Protein AF-A0AAP0JGL0-F1 (afdb_monomer)

Nearest PDB structures (foldseek):
  1j3d-assembly1_A  TM=7.577E-01  e=6.527E-04  Sus scrofa
  2eqz-assembly1_A  TM=7.172E-01  e=3.893E-04  Homo sapiens
  3tq6-assembly1_A  TM=5.200E-01  e=8.289E-02  Homo sapiens

Radius of gyration: 28.23 Å; Cα contacts (8 Å, |Δi|>4): 37; chains: 1; bounding box: 55×56×77 Å

pLDDT: mean 72.33, std 16.09, range [38.88, 90.25]

Foldseek 3Di:
DDDDDPDPPPPPVVVPDPDPPPPPDDPDPPPPPPDPLADDQQDALLVVQLVVLVVVVCVVCVPPPDPVVSVVVSVVVVVVDDVVVSVVSRVVSVVRNVVNVVSNVVVVVVVVVVVVVVVVVVVVVVVVVVVVVVVVVPVPD

Structure (mmCIF, N/CA/C/O backbone):
data_AF-A0AAP0JGL0-F1
#
_entry.id   AF-A0A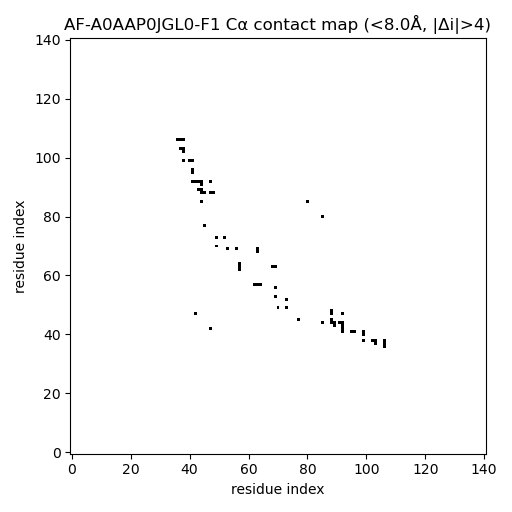AP0JGL0-F1
#
loop_
_atom_site.group_PDB
_atom_site.id
_atom_site.type_symbol
_atom_site.label_atom_id
_atom_site.label_alt_id
_atom_site.label_comp_id
_atom_site.label_asym_id
_atom_site.label_entity_id
_atom_site.label_seq_id
_atom_site.pdbx_PDB_ins_code
_atom_site.Cartn_x
_atom_site.Cartn_y
_atom_site.Cartn_z
_atom_site.occupancy
_atom_site.B_iso_or_equiv
_atom_site.auth_seq_id
_atom_site.auth_comp_id
_atom_site.auth_asym_id
_atom_site.auth_atom_id
_atom_site.pdbx_PDB_model_num
ATOM 1 N N . MET A 1 1 ? -17.503 -24.187 25.415 1.00 42.25 1 MET A N 1
ATOM 2 C CA . MET A 1 1 ? -17.823 -25.262 24.442 1.00 42.25 1 MET A CA 1
ATOM 3 C C . MET A 1 1 ? -17.355 -24.839 23.049 1.00 42.25 1 MET A C 1
ATOM 5 O O . MET A 1 1 ? -17.450 -23.666 22.714 1.00 42.25 1 MET A O 1
ATOM 9 N N . LYS A 1 2 ? -16.728 -25.758 22.304 1.00 42.34 2 LYS A N 1
ATOM 10 C CA . LYS A 1 2 ? -15.834 -25.508 21.155 1.00 42.34 2 LYS A CA 1
ATOM 11 C C . LYS A 1 2 ? -16.604 -25.078 19.894 1.00 42.34 2 LYS A C 1
ATOM 13 O O . LYS A 1 2 ? -17.515 -25.782 19.473 1.00 42.34 2 LYS A O 1
ATOM 18 N N . ARG A 1 3 ? -16.213 -23.969 19.247 1.00 38.88 3 ARG A N 1
ATOM 19 C CA . ARG A 1 3 ? -16.692 -23.629 17.892 1.00 38.88 3 ARG A CA 1
ATOM 20 C C . ARG A 1 3 ? -16.141 -24.656 16.900 1.00 38.88 3 ARG A C 1
ATOM 22 O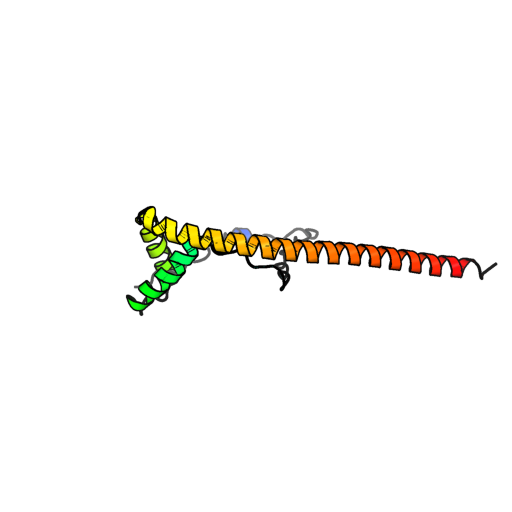 O . ARG A 1 3 ? -14.932 -24.849 16.804 1.00 38.88 3 ARG A O 1
ATOM 29 N N . ALA A 1 4 ? -17.059 -25.336 16.221 1.00 47.28 4 ALA A N 1
ATOM 30 C CA . ALA A 1 4 ? -16.803 -26.460 15.339 1.00 47.28 4 ALA A CA 1
ATOM 31 C C . ALA A 1 4 ? -15.804 -26.129 14.217 1.00 47.28 4 ALA A C 1
ATOM 33 O O . ALA A 1 4 ? -15.876 -25.087 13.562 1.00 47.28 4 ALA A O 1
ATOM 34 N N . SER A 1 5 ? -14.887 -27.073 14.002 1.00 49.47 5 SER A N 1
ATOM 35 C CA . SER A 1 5 ? -13.994 -27.169 12.852 1.00 49.47 5 SER A CA 1
ATOM 36 C C . SER A 1 5 ? -14.774 -26.956 11.553 1.00 49.47 5 SER A C 1
ATOM 38 O O . SER A 1 5 ? -15.806 -27.596 11.334 1.00 49.47 5 SER A O 1
ATOM 40 N N . LYS A 1 6 ? -14.287 -26.071 10.674 1.00 46.50 6 LYS A N 1
ATOM 41 C CA . LYS A 1 6 ? -14.780 -25.979 9.296 1.00 46.50 6 LYS A CA 1
ATOM 42 C C . LYS A 1 6 ? -14.414 -27.278 8.582 1.00 46.50 6 LYS A C 1
ATOM 44 O O . LYS A 1 6 ? -13.372 -27.367 7.939 1.00 46.50 6 LYS A O 1
ATOM 49 N N . LYS A 1 7 ? -15.274 -28.289 8.707 1.00 40.88 7 LYS A N 1
ATOM 50 C CA . LYS A 1 7 ? -15.264 -29.475 7.858 1.00 40.88 7 LYS A CA 1
ATOM 51 C C . LYS A 1 7 ? -15.410 -28.969 6.429 1.00 40.88 7 LYS A C 1
ATOM 53 O O . LYS A 1 7 ? -16.442 -28.409 6.064 1.00 40.88 7 LYS A O 1
ATOM 58 N N . SER A 1 8 ? -14.344 -29.097 5.650 1.00 43.75 8 SER A N 1
ATOM 59 C CA . SER A 1 8 ? -14.401 -28.963 4.205 1.00 43.75 8 SER A CA 1
ATOM 60 C C . SER A 1 8 ? -15.544 -29.849 3.716 1.00 43.75 8 SER A C 1
ATOM 62 O O . SER A 1 8 ? -15.520 -31.070 3.875 1.00 43.75 8 SER A O 1
ATOM 64 N N . ARG A 1 9 ? -16.595 -29.243 3.159 1.00 43.41 9 ARG A N 1
ATOM 65 C CA . ARG A 1 9 ? -17.613 -29.992 2.425 1.00 43.41 9 ARG A CA 1
ATOM 66 C C . ARG A 1 9 ? -16.997 -30.353 1.077 1.00 43.41 9 ARG A C 1
ATOM 68 O O . ARG A 1 9 ? -17.275 -29.715 0.072 1.00 43.41 9 ARG A O 1
ATOM 75 N N . VAL A 1 10 ? -16.083 -31.322 1.088 1.00 42.19 10 VAL A N 1
ATOM 76 C CA . VAL A 1 10 ? -15.693 -32.044 -0.124 1.00 42.19 10 VAL A CA 1
ATOM 77 C C . VAL A 1 10 ? -16.964 -32.740 -0.595 1.00 42.19 10 VAL A C 1
ATOM 79 O O . VAL A 1 10 ? -17.512 -33.577 0.124 1.00 42.19 10 VAL A O 1
ATOM 82 N N . ASN A 1 11 ? -17.489 -32.319 -1.745 1.00 43.38 11 ASN A N 1
ATOM 83 C CA . ASN A 1 11 ? -18.623 -32.983 -2.367 1.00 43.38 11 ASN A CA 1
ATOM 84 C C . ASN A 1 11 ? -18.189 -34.412 -2.702 1.00 43.38 11 ASN A C 1
ATOM 86 O O . ASN A 1 11 ? -17.174 -34.633 -3.353 1.00 43.38 11 ASN A O 1
ATOM 90 N N . GLN A 1 12 ? -18.962 -35.393 -2.246 1.00 48.88 12 GLN A N 1
ATOM 91 C CA . GLN A 1 12 ? -18.653 -36.817 -2.397 1.00 48.88 12 GLN A CA 1
ATOM 92 C C . GLN A 1 12 ? -18.501 -37.246 -3.873 1.00 48.88 12 GLN A C 1
ATOM 94 O O . GLN A 1 12 ? -17.833 -38.235 -4.144 1.00 48.88 12 GLN A O 1
ATOM 99 N N . LYS A 1 13 ? -19.022 -36.443 -4.816 1.00 41.81 13 LYS A N 1
ATOM 100 C CA . LYS A 1 13 ? -18.900 -36.626 -6.273 1.00 41.81 13 LYS A CA 1
ATOM 101 C C . LYS A 1 13 ? -17.473 -36.486 -6.826 1.00 41.81 13 LYS A C 1
ATOM 103 O O . LYS A 1 13 ? -17.226 -36.955 -7.929 1.00 41.81 13 LYS A O 1
ATOM 108 N N . ASP A 1 14 ? -16.540 -35.895 -6.078 1.00 52.22 14 ASP A N 1
ATOM 109 C CA . ASP A 1 14 ? -15.152 -35.713 -6.536 1.00 52.22 14 ASP A CA 1
ATOM 110 C C . ASP A 1 14 ? -14.267 -36.953 -6.294 1.00 52.22 14 ASP A C 1
ATOM 112 O O . ASP A 1 14 ? -13.119 -36.982 -6.737 1.00 52.22 14 ASP A O 1
ATOM 116 N N . LYS A 1 15 ? -14.765 -37.977 -5.580 1.00 49.88 15 LYS A N 1
ATOM 117 C CA . LYS A 1 15 ? -14.002 -39.207 -5.289 1.00 49.88 15 LYS A CA 1
ATOM 118 C C . LYS A 1 15 ? -14.064 -40.254 -6.403 1.00 49.88 15 LYS A C 1
ATOM 120 O O . LYS A 1 15 ? -13.118 -41.022 -6.535 1.00 49.88 15 LYS A O 1
ATOM 125 N N . ASP A 1 16 ? -15.117 -40.231 -7.218 1.00 47.72 16 ASP A N 1
ATOM 126 C CA . ASP A 1 16 ? -15.366 -41.243 -8.256 1.00 47.72 16 ASP A CA 1
ATOM 127 C C . ASP A 1 16 ? -14.987 -40.758 -9.666 1.00 47.72 16 ASP A C 1
ATOM 129 O O . ASP A 1 16 ? -15.212 -41.448 -10.661 1.00 47.72 16 ASP A O 1
ATOM 133 N N . TYR A 1 17 ? -14.387 -39.567 -9.782 1.00 50.22 17 TYR A N 1
ATOM 134 C CA . TYR A 1 17 ? -13.896 -39.069 -11.062 1.00 50.22 17 TYR A CA 1
ATOM 135 C C . TYR A 1 17 ? -12.582 -39.765 -11.429 1.00 50.22 17 TYR A C 1
ATOM 137 O O . TYR A 1 17 ? -11.497 -39.351 -11.021 1.00 50.22 17 TYR A O 1
ATOM 145 N N . ILE A 1 18 ? -12.689 -40.823 -12.231 1.00 55.34 18 ILE A N 1
ATOM 146 C CA . ILE A 1 18 ? -11.567 -41.401 -12.969 1.00 55.34 18 ILE A CA 1
ATOM 147 C C . ILE A 1 18 ? -11.386 -40.538 -14.228 1.00 55.34 18 ILE A C 1
ATOM 149 O O . ILE A 1 18 ? -12.200 -40.640 -15.148 1.00 55.34 18 ILE A O 1
ATOM 153 N N . PRO A 1 19 ? -10.369 -39.656 -14.302 1.00 59.56 19 PRO A N 1
ATOM 154 C CA . PRO A 1 19 ? -10.133 -38.873 -15.507 1.00 59.56 19 PRO A CA 1
ATOM 155 C C . PRO A 1 19 ? -9.856 -39.813 -16.692 1.00 59.56 19 PRO A C 1
ATOM 157 O O . PRO A 1 19 ? -9.065 -40.752 -16.548 1.00 59.56 19 PRO A O 1
ATOM 160 N N . PRO A 1 20 ? -10.456 -39.575 -17.873 1.00 61.41 20 PRO A N 1
ATOM 161 C CA . PRO A 1 20 ? -10.188 -40.381 -19.056 1.00 61.41 20 PRO A CA 1
ATOM 162 C C . PRO A 1 20 ? -8.692 -40.322 -19.394 1.00 61.41 20 PRO A C 1
ATOM 164 O O . PRO A 1 20 ? -8.085 -39.244 -19.414 1.00 61.41 20 PRO A O 1
ATOM 167 N N . LYS A 1 21 ? -8.085 -41.495 -19.627 1.00 47.44 21 LYS A N 1
ATOM 168 C CA . LYS A 1 21 ? -6.668 -41.646 -19.996 1.00 47.44 21 LYS A CA 1
ATOM 169 C C . LYS A 1 21 ? -6.393 -40.815 -21.256 1.00 47.44 21 LYS A C 1
ATOM 171 O O . LYS A 1 21 ? -6.788 -41.200 -22.348 1.00 47.44 21 LYS A O 1
ATOM 176 N N . GLY A 1 22 ? -5.759 -39.654 -21.078 1.00 51.34 22 GLY A N 1
ATOM 177 C CA . GLY A 1 22 ? -5.506 -38.670 -22.140 1.00 51.34 22 GLY A CA 1
ATOM 178 C C . GLY A 1 22 ? -5.748 -37.213 -21.728 1.00 51.34 22 GLY A C 1
ATOM 179 O O . GLY A 1 22 ? -5.285 -36.303 -22.411 1.00 51.34 22 GLY A O 1
ATOM 180 N N . ALA A 1 23 ? -6.410 -36.960 -20.592 1.00 46.94 23 ALA A N 1
ATOM 181 C CA . ALA A 1 23 ? -6.561 -35.607 -20.064 1.00 46.94 23 ALA A CA 1
ATOM 182 C C . ALA A 1 23 ? -5.221 -35.086 -19.510 1.00 46.94 23 ALA A C 1
ATOM 184 O O . ALA A 1 23 ? -4.816 -35.408 -18.392 1.00 46.94 23 ALA A O 1
ATOM 185 N N . ILE A 1 24 ? -4.528 -34.264 -20.302 1.00 54.53 24 ILE A N 1
ATOM 186 C CA . ILE A 1 24 ? -3.358 -33.493 -19.875 1.00 54.53 24 ILE A CA 1
ATOM 187 C C . ILE A 1 24 ? -3.809 -32.581 -18.729 1.00 54.53 24 ILE A C 1
ATOM 189 O O . ILE A 1 24 ? -4.436 -31.541 -18.945 1.00 54.53 24 ILE A O 1
ATOM 193 N N . ALA A 1 25 ? -3.519 -32.987 -17.492 1.00 54.03 25 ALA A N 1
ATOM 194 C CA . ALA A 1 25 ? -3.707 -32.149 -16.321 1.00 54.03 25 ALA A CA 1
ATOM 195 C C . ALA A 1 25 ? -2.961 -30.832 -16.562 1.00 54.03 25 ALA A C 1
ATOM 197 O O . ALA A 1 25 ? -1.736 -30.826 -16.707 1.00 54.03 25 ALA A O 1
ATOM 198 N N . LYS A 1 26 ? -3.691 -29.710 -16.637 1.00 54.91 26 LYS A N 1
ATOM 199 C CA . LYS A 1 26 ? -3.054 -28.395 -16.743 1.00 54.91 26 LYS A CA 1
ATOM 200 C C . LYS A 1 26 ? -2.087 -28.262 -15.562 1.00 54.91 26 LYS A C 1
ATOM 202 O O . LYS A 1 26 ? -2.528 -28.419 -14.419 1.00 54.91 26 LYS A O 1
ATOM 207 N N . PRO A 1 27 ? -0.788 -28.003 -15.790 1.00 45.62 27 PRO A N 1
ATOM 208 C CA . PRO A 1 27 ? 0.158 -27.898 -14.696 1.00 45.62 27 PRO A CA 1
ATOM 209 C C . PRO A 1 27 ? -0.306 -26.778 -13.768 1.00 45.62 27 PRO A C 1
ATOM 211 O O . PRO A 1 27 ? -0.490 -25.639 -14.205 1.00 45.62 27 PRO A O 1
ATOM 214 N N . LYS A 1 28 ? -0.512 -27.119 -12.486 1.00 49.56 28 LYS A N 1
ATOM 215 C CA . LYS A 1 28 ? -0.669 -26.148 -11.398 1.00 49.56 28 LYS A CA 1
ATOM 216 C C . LYS A 1 28 ? 0.407 -25.093 -11.607 1.00 49.56 28 LYS A C 1
ATOM 218 O O . LYS A 1 28 ? 1.591 -25.435 -11.610 1.00 49.56 28 LYS A O 1
ATOM 223 N N . GLN A 1 29 ? -0.008 -23.851 -11.856 1.00 45.69 29 GLN A N 1
ATOM 224 C CA . GLN A 1 29 ? 0.902 -22.729 -12.024 1.00 45.69 29 GLN A CA 1
ATOM 225 C C . GLN A 1 29 ? 1.785 -22.676 -10.779 1.00 45.69 29 GLN A C 1
ATOM 227 O O . GLN A 1 29 ? 1.357 -22.235 -9.716 1.00 45.69 29 GLN A O 1
ATOM 232 N N . LYS A 1 30 ? 3.014 -23.187 -10.906 1.00 46.88 30 LYS A N 1
ATOM 233 C CA . LYS A 1 30 ? 4.080 -22.929 -9.948 1.00 46.88 30 LYS A CA 1
ATOM 234 C C . LYS A 1 30 ? 4.145 -21.415 -9.872 1.00 46.88 30 LYS A C 1
ATOM 236 O O . LYS A 1 30 ? 4.314 -20.773 -10.913 1.00 46.88 30 LYS A O 1
ATOM 241 N N . THR A 1 31 ? 3.911 -20.864 -8.686 1.00 50.94 31 THR A N 1
ATOM 242 C CA . THR A 1 31 ? 4.105 -19.445 -8.408 1.00 50.94 31 THR A CA 1
ATOM 243 C C . THR A 1 31 ? 5.427 -19.061 -9.053 1.00 50.94 31 THR A C 1
ATOM 245 O O . THR A 1 31 ? 6.476 -19.621 -8.725 1.00 50.94 31 THR A O 1
ATOM 248 N N . LYS A 1 32 ? 5.366 -18.226 -10.102 1.00 54.56 32 LYS A N 1
ATOM 249 C CA . LYS A 1 32 ? 6.579 -17.716 -10.738 1.00 54.56 32 LYS A CA 1
ATOM 250 C C . LYS A 1 32 ? 7.385 -17.129 -9.592 1.00 54.56 32 LYS A C 1
ATOM 252 O O . LYS A 1 32 ? 6.854 -16.271 -8.893 1.00 54.56 32 LYS A O 1
ATOM 257 N N . LYS A 1 33 ? 8.593 -17.654 -9.367 1.00 54.31 33 LYS A N 1
ATOM 258 C CA . LYS A 1 33 ? 9.568 -17.060 -8.452 1.00 54.31 33 LYS A CA 1
ATOM 259 C C . LYS A 1 33 ? 9.612 -15.591 -8.844 1.00 54.31 33 LYS A C 1
ATOM 261 O O . LYS A 1 33 ? 10.024 -15.292 -9.965 1.00 54.31 33 LYS A O 1
ATOM 266 N N . GLU A 1 34 ? 9.010 -14.728 -8.032 1.00 57.97 34 GLU A N 1
ATOM 267 C CA . GLU A 1 34 ? 8.999 -13.310 -8.350 1.00 57.97 34 GLU A CA 1
ATOM 268 C C . GLU A 1 34 ? 10.463 -12.890 -8.435 1.00 57.97 34 GLU A C 1
ATOM 270 O O . GLU A 1 34 ? 11.270 -13.299 -7.598 1.00 57.97 34 GLU A O 1
ATOM 275 N N . ASP A 1 35 ? 10.821 -12.191 -9.516 1.00 59.12 35 ASP A N 1
ATOM 276 C CA . ASP A 1 35 ? 12.186 -11.724 -9.728 1.00 59.12 35 ASP A CA 1
ATOM 277 C C . ASP A 1 35 ? 12.637 -11.001 -8.440 1.00 59.12 35 ASP A C 1
ATOM 279 O O . ASP A 1 35 ? 11.963 -10.044 -8.053 1.00 59.12 35 ASP A O 1
ATOM 283 N N . PRO A 1 36 ? 13.739 -11.407 -7.774 1.00 66.56 36 PRO A N 1
ATOM 284 C CA . PRO A 1 36 ? 14.162 -10.820 -6.495 1.00 66.56 36 PRO A CA 1
ATOM 285 C C . PRO A 1 36 ? 14.382 -9.303 -6.552 1.00 66.56 36 PRO A C 1
ATOM 287 O O . PRO A 1 36 ? 14.314 -8.624 -5.538 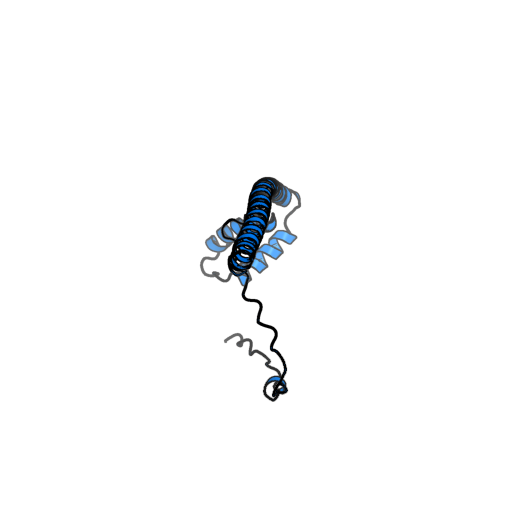1.00 66.56 36 PRO A O 1
ATOM 290 N N . ASN A 1 37 ? 14.625 -8.778 -7.756 1.00 64.19 37 ASN A N 1
ATOM 291 C CA . ASN A 1 37 ? 14.853 -7.362 -8.024 1.00 64.19 37 ASN A CA 1
ATOM 292 C C . ASN A 1 37 ? 13.582 -6.575 -8.363 1.00 64.19 37 ASN A C 1
ATOM 294 O O . ASN A 1 37 ? 13.677 -5.385 -8.650 1.00 64.19 37 ASN A O 1
ATOM 298 N N . LYS A 1 38 ? 12.405 -7.210 -8.413 1.00 71.06 38 LYS A N 1
ATOM 299 C CA . LYS A 1 38 ? 11.164 -6.491 -8.696 1.00 71.06 38 LYS A CA 1
ATOM 300 C C . LYS A 1 38 ? 10.787 -5.672 -7.457 1.00 71.06 38 LYS A C 1
ATOM 302 O O . LYS A 1 38 ? 10.564 -6.275 -6.405 1.00 71.06 38 LYS A O 1
ATOM 307 N N . PRO A 1 39 ? 10.653 -4.339 -7.567 1.00 74.50 39 PRO A N 1
ATOM 308 C CA . PRO A 1 39 ? 10.194 -3.551 -6.438 1.00 74.50 39 PRO A CA 1
ATOM 309 C C . PRO A 1 39 ? 8.803 -4.044 -6.010 1.00 74.50 39 PRO A C 1
ATOM 311 O O . PRO A 1 39 ? 7.936 -4.346 -6.845 1.00 74.50 39 PRO A O 1
ATOM 314 N N . LYS A 1 40 ? 8.605 -4.197 -4.697 1.00 74.75 40 LYS A N 1
ATOM 315 C CA . LYS A 1 40 ? 7.346 -4.670 -4.109 1.00 74.75 40 LYS A CA 1
ATOM 316 C C . LYS A 1 40 ? 6.328 -3.537 -4.134 1.00 74.75 40 LYS A C 1
ATOM 318 O O . LYS A 1 40 ? 6.676 -2.404 -3.830 1.00 74.75 40 LYS A O 1
ATOM 323 N N . LYS A 1 41 ? 5.081 -3.851 -4.501 1.00 76.69 41 LYS A N 1
ATOM 324 C CA . LYS A 1 41 ? 4.001 -2.856 -4.580 1.00 76.69 41 LYS A CA 1
ATOM 325 C C . LYS A 1 41 ? 3.889 -2.085 -3.255 1.00 76.69 41 LYS A C 1
ATOM 327 O O . LYS A 1 41 ? 3.924 -2.741 -2.207 1.00 76.69 41 LYS A O 1
ATOM 332 N N . PRO A 1 42 ? 3.726 -0.753 -3.304 1.00 82.62 42 PRO A N 1
ATOM 333 C CA . PRO A 1 42 ? 3.649 0.064 -2.111 1.00 82.62 42 PRO A CA 1
ATOM 334 C C . PRO A 1 42 ? 2.351 -0.279 -1.362 1.00 82.62 42 PRO A C 1
ATOM 336 O O . PRO A 1 42 ? 1.335 -0.591 -2.002 1.00 82.62 42 PRO A O 1
ATOM 339 N N . PRO A 1 43 ? 2.368 -0.275 -0.021 1.00 81.44 43 PRO A N 1
ATOM 340 C CA . PRO A 1 43 ? 1.159 -0.423 0.777 1.00 81.44 43 PRO A CA 1
ATOM 341 C C . PRO A 1 43 ? 0.172 0.719 0.490 1.00 81.44 43 PRO A C 1
ATOM 343 O O . PRO A 1 43 ? 0.562 1.858 0.258 1.00 81.44 43 PRO A O 1
ATOM 346 N N . THR A 1 44 ? -1.128 0.426 0.492 1.00 85.75 44 THR A N 1
ATOM 347 C CA . THR A 1 44 ? -2.171 1.464 0.396 1.00 85.75 44 THR A CA 1
ATOM 348 C C . THR A 1 44 ? -2.303 2.235 1.714 1.00 85.75 44 THR A C 1
ATOM 350 O O . THR A 1 44 ? -1.963 1.683 2.755 1.00 85.75 44 THR A O 1
ATOM 353 N N . ALA A 1 45 ? -2.922 3.423 1.707 1.00 86.19 45 ALA A N 1
ATOM 354 C CA . ALA A 1 45 ? -3.221 4.228 2.909 1.00 86.19 45 ALA A CA 1
ATOM 355 C C . ALA A 1 45 ? -3.789 3.407 4.085 1.00 86.19 45 ALA A C 1
ATOM 357 O O . ALA A 1 45 ? -3.339 3.524 5.220 1.00 86.19 45 ALA A O 1
ATOM 358 N N . PHE A 1 46 ? -4.711 2.485 3.790 1.00 84.88 46 PHE A N 1
ATOM 359 C CA . PHE A 1 46 ? -5.292 1.580 4.784 1.00 84.88 46 PHE A CA 1
ATOM 360 C C . PHE A 1 46 ? -4.268 0.665 5.484 1.00 84.88 46 PHE A C 1
ATOM 362 O O . PHE A 1 46 ? -4.454 0.331 6.646 1.00 84.88 46 PHE A O 1
ATOM 369 N N . PHE A 1 47 ? -3.195 0.245 4.806 1.00 85.31 47 PHE A N 1
ATOM 370 C CA . PHE A 1 47 ? -2.172 -0.613 5.411 1.00 85.31 47 PHE A CA 1
ATOM 371 C C . PHE A 1 47 ? -1.310 0.145 6.417 1.00 85.31 47 PHE A C 1
ATOM 373 O O . PHE A 1 47 ? -1.001 -0.424 7.456 1.00 85.31 47 PHE A O 1
ATOM 380 N N . TYR A 1 48 ? -0.993 1.416 6.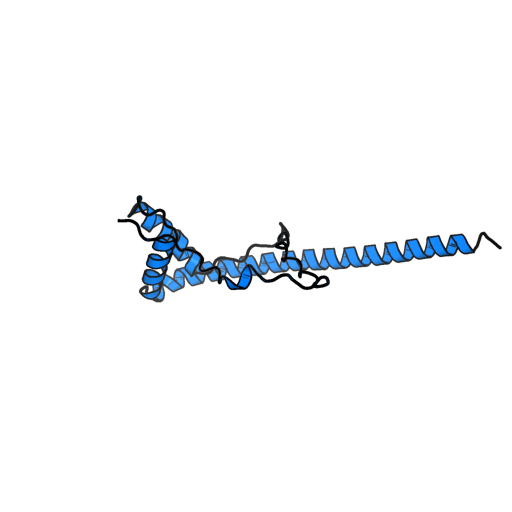154 1.00 87.12 48 TYR A N 1
ATOM 381 C CA . TYR A 1 48 ? -0.303 2.265 7.129 1.00 87.12 48 TYR A CA 1
ATOM 382 C C . TYR A 1 48 ? -1.139 2.424 8.400 1.00 87.12 48 TYR A C 1
ATOM 384 O O . TYR A 1 48 ? -0.662 2.159 9.498 1.00 87.12 48 TYR A O 1
ATOM 392 N N . PHE A 1 49 ? -2.431 2.720 8.238 1.00 88.12 49 PHE A N 1
ATOM 393 C CA . PHE A 1 49 ? -3.361 2.748 9.363 1.00 88.12 49 PHE A CA 1
ATOM 394 C C . PHE A 1 49 ? -3.455 1.395 10.088 1.00 88.12 49 PHE A C 1
ATOM 396 O O . PHE A 1 49 ? -3.471 1.340 11.314 1.00 88.12 49 PHE A O 1
ATOM 403 N N . LEU A 1 50 ? -3.501 0.286 9.347 1.00 87.44 50 LEU A N 1
ATOM 404 C CA . LEU A 1 50 ? -3.600 -1.051 9.927 1.00 87.44 50 LEU A CA 1
ATOM 405 C C . LEU A 1 50 ? -2.349 -1.439 10.725 1.00 87.44 50 LEU A C 1
ATOM 407 O O . LEU A 1 50 ? -2.479 -2.143 11.723 1.00 87.44 50 LEU A O 1
ATOM 411 N N . GLU A 1 51 ? -1.157 -1.014 10.309 1.00 88.56 51 GLU A N 1
ATOM 412 C CA . GLU A 1 51 ? 0.091 -1.254 11.044 1.00 88.56 51 GLU A CA 1
ATOM 413 C C . GLU A 1 51 ? 0.115 -0.523 12.388 1.00 88.56 51 GLU A C 1
ATOM 415 O O . GLU A 1 51 ? 0.474 -1.132 13.399 1.00 88.56 51 GLU A O 1
ATOM 420 N N . ASP A 1 52 ? -0.323 0.735 12.410 1.00 88.56 52 ASP A N 1
ATOM 421 C CA . ASP A 1 52 ? -0.426 1.528 13.637 1.00 88.56 52 ASP A CA 1
ATOM 422 C C . ASP A 1 52 ? -1.519 0.974 14.556 1.00 88.56 52 ASP A C 1
ATOM 424 O O . ASP A 1 52 ? -1.256 0.640 15.713 1.00 88.56 52 ASP A O 1
ATOM 428 N N . PHE A 1 53 ? -2.711 0.729 14.005 1.00 88.19 53 PHE A N 1
ATOM 429 C CA . PHE A 1 53 ? -3.828 0.137 14.739 1.00 88.19 53 PHE A CA 1
ATOM 430 C C . PHE A 1 53 ? -3.468 -1.236 15.309 1.00 88.19 53 PHE A C 1
ATOM 432 O O . PHE A 1 53 ? -3.901 -1.601 16.397 1.00 88.19 53 PHE A O 1
ATOM 439 N N . ARG A 1 54 ? -2.657 -2.026 14.597 1.00 86.38 54 ARG A N 1
ATOM 440 C CA . ARG A 1 54 ? -2.199 -3.328 15.089 1.00 86.38 54 ARG A CA 1
ATOM 441 C C . ARG A 1 54 ? -1.333 -3.185 16.339 1.00 86.38 54 ARG A C 1
ATOM 443 O O . ARG A 1 54 ? -1.456 -4.037 17.214 1.00 86.38 54 ARG A O 1
ATOM 450 N N . LYS A 1 55 ? -0.460 -2.176 16.414 1.00 88.12 55 LYS A N 1
ATOM 451 C CA . LYS A 1 55 ? 0.389 -1.935 17.593 1.00 88.12 55 LYS A CA 1
ATOM 452 C C . LYS A 1 55 ? -0.472 -1.527 18.784 1.00 88.12 55 LYS A C 1
ATOM 454 O O . LYS A 1 55 ? -0.442 -2.217 19.797 1.00 88.12 55 LYS A O 1
ATOM 459 N N . GLU A 1 56 ? -1.329 -0.523 18.602 1.00 87.50 56 GLU A N 1
ATOM 460 C CA . GLU A 1 56 ? -2.259 -0.064 19.642 1.00 87.50 56 GLU A CA 1
ATOM 461 C C . GLU A 1 56 ? -3.173 -1.195 20.126 1.00 87.50 56 GLU A C 1
ATOM 463 O O . GLU A 1 56 ? -3.312 -1.437 21.322 1.00 87.50 56 GLU A O 1
ATOM 468 N N . TYR A 1 57 ? -3.770 -1.952 19.203 1.00 84.94 57 TYR A N 1
ATOM 469 C CA . TYR A 1 57 ? -4.692 -3.026 19.561 1.00 84.94 57 TYR A CA 1
ATOM 470 C C . TYR A 1 57 ? -3.990 -4.176 20.290 1.00 84.94 57 TYR A C 1
ATOM 472 O O . TYR A 1 57 ? -4.593 -4.817 21.150 1.00 84.94 57 TYR A O 1
ATOM 480 N N . GLN A 1 58 ? -2.722 -4.439 19.963 1.00 84.38 58 GLN A N 1
ATOM 481 C CA . GLN A 1 58 ? -1.924 -5.469 20.620 1.00 84.38 58 GLN A CA 1
ATOM 482 C C . GLN A 1 58 ? -1.453 -5.039 22.020 1.00 84.38 58 GLN A C 1
ATOM 484 O O . GLN A 1 58 ? -1.345 -5.894 22.896 1.00 84.38 58 GLN A O 1
ATOM 489 N N . GLU A 1 59 ? -1.220 -3.744 22.246 1.00 84.75 59 GLU A N 1
ATOM 490 C CA . GLU A 1 59 ? -0.945 -3.183 23.577 1.00 84.75 59 GLU A CA 1
ATOM 491 C C . GLU A 1 59 ? -2.187 -3.212 24.473 1.00 84.75 59 GLU A C 1
ATOM 493 O O . GLU A 1 59 ? -2.109 -3.626 25.627 1.00 84.75 59 GLU A O 1
ATOM 498 N N . GLN A 1 60 ? -3.346 -2.837 23.927 1.00 83.12 60 GLN A N 1
ATOM 499 C CA . GLN A 1 60 ? -4.611 -2.824 24.666 1.00 83.12 60 GLN A CA 1
ATOM 500 C C . GLN A 1 60 ? -5.161 -4.235 24.923 1.00 83.12 60 GLN A C 1
ATOM 502 O O . GLN A 1 60 ? -5.827 -4.470 25.927 1.00 83.12 60 GLN A O 1
ATOM 507 N N . ASN A 1 61 ? -4.893 -5.188 24.025 1.00 77.81 61 ASN A N 1
ATOM 508 C CA . ASN A 1 61 ? -5.361 -6.570 24.131 1.00 77.81 61 ASN A CA 1
ATOM 509 C C . ASN A 1 61 ? -4.215 -7.560 23.859 1.00 77.81 61 ASN A C 1
ATOM 511 O O . ASN A 1 61 ? -4.180 -8.188 22.794 1.00 77.81 61 ASN A O 1
ATOM 515 N N . PRO A 1 62 ? -3.300 -7.772 24.824 1.00 75.19 62 PRO A N 1
ATOM 516 C CA . PRO A 1 62 ? -2.157 -8.670 24.642 1.00 75.19 62 PRO A CA 1
ATOM 517 C C . PRO A 1 62 ? -2.556 -10.140 24.406 1.00 75.19 62 PRO A C 1
ATOM 519 O O . PRO A 1 62 ? -1.763 -10.920 23.871 1.00 75.19 62 PRO A O 1
ATOM 522 N N . ASP A 1 63 ? -3.788 -10.517 24.762 1.00 75.44 63 ASP A N 1
ATOM 523 C CA . ASP A 1 63 ? -4.332 -11.871 24.606 1.00 75.44 63 ASP A CA 1
ATOM 524 C C . ASP A 1 63 ? -4.875 -12.139 23.182 1.00 75.44 63 ASP A C 1
ATOM 526 O O . ASP A 1 63 ? -4.860 -13.264 22.670 1.00 75.44 63 ASP A O 1
ATOM 530 N N . VAL A 1 64 ? -5.283 -11.088 22.457 1.00 70.19 64 VAL A N 1
ATOM 531 C CA . VAL A 1 64 ? -5.859 -11.213 21.109 1.00 70.19 64 VAL A CA 1
ATOM 532 C C . VAL A 1 64 ? -4.756 -11.122 20.052 1.00 70.19 64 VAL A C 1
ATOM 534 O O . VAL A 1 64 ? -4.552 -10.107 19.394 1.00 70.19 64 VAL A O 1
ATOM 537 N N . ARG A 1 65 ? -4.057 -12.240 19.818 1.00 69.75 65 ARG A N 1
ATOM 538 C CA . ARG A 1 65 ? -3.075 -12.370 18.712 1.00 69.75 65 ARG A CA 1
ATOM 539 C C . ARG A 1 65 ? -3.695 -12.715 17.351 1.00 69.75 65 ARG A C 1
ATOM 541 O O . ARG A 1 65 ? -2.988 -12.854 16.351 1.00 69.75 65 ARG A O 1
ATOM 548 N N . SER A 1 66 ? -5.013 -12.896 17.293 1.00 80.44 66 SER A N 1
ATOM 549 C CA . SER A 1 66 ? -5.723 -13.293 16.077 1.00 80.44 66 SER A CA 1
ATOM 550 C C . SER A 1 66 ? -5.773 -12.142 15.068 1.00 80.44 66 SER A C 1
ATOM 552 O O . SER A 1 66 ? -6.563 -11.209 15.198 1.00 80.44 66 SER A O 1
ATOM 554 N N . MET A 1 67 ? -4.982 -12.244 13.991 1.00 76.75 67 MET A N 1
ATOM 555 C CA . MET A 1 67 ? -5.012 -11.292 12.863 1.00 76.75 67 MET A CA 1
ATOM 556 C C . MET A 1 67 ? -6.418 -11.093 12.280 1.00 76.75 67 MET A C 1
ATOM 558 O O . MET A 1 67 ? -6.717 -10.035 11.730 1.00 76.75 67 MET A O 1
ATOM 562 N N . ARG A 1 68 ? -7.287 -12.107 12.380 1.00 83.75 68 ARG A N 1
ATOM 563 C CA . ARG A 1 68 ? -8.661 -12.034 11.873 1.00 83.75 68 ARG A CA 1
ATOM 564 C C . ARG A 1 68 ? -9.500 -11.023 12.648 1.00 83.75 68 ARG A C 1
ATOM 566 O O . ARG A 1 68 ? -10.329 -10.355 12.035 1.00 83.75 68 ARG A O 1
ATOM 573 N N . ASP A 1 69 ? -9.305 -10.937 13.956 1.00 83.88 69 ASP A N 1
ATOM 574 C CA . ASP A 1 69 ? -10.115 -10.083 14.823 1.00 83.88 69 ASP A CA 1
ATOM 575 C C . ASP A 1 69 ? -9.596 -8.641 14.784 1.00 83.88 69 ASP A C 1
ATOM 577 O O . ASP A 1 69 ? -10.391 -7.718 14.612 1.00 83.88 69 ASP A O 1
ATOM 581 N N . ILE A 1 70 ? -8.267 -8.466 14.743 1.00 85.06 70 ILE A N 1
ATOM 582 C CA . ILE A 1 70 ? -7.616 -7.166 14.506 1.00 85.06 70 ILE A CA 1
ATOM 583 C C . ILE A 1 70 ? -8.082 -6.566 13.174 1.00 85.06 70 ILE A C 1
ATOM 585 O O . ILE A 1 70 ? -8.484 -5.408 13.119 1.00 85.06 70 ILE A O 1
ATOM 589 N N . GLY A 1 71 ? -8.088 -7.359 12.095 1.00 87.31 71 GLY A N 1
ATOM 590 C CA . GLY A 1 71 ? -8.512 -6.885 10.776 1.00 87.31 71 GLY A CA 1
ATOM 591 C C . GLY A 1 71 ? -9.988 -6.482 10.714 1.00 87.31 71 GLY A C 1
ATOM 592 O O . GLY A 1 71 ? -10.329 -5.534 10.010 1.00 87.31 71 GLY A O 1
ATOM 593 N N . LYS A 1 72 ? -10.866 -7.162 11.467 1.00 88.56 72 LYS A N 1
ATOM 594 C CA . LYS A 1 72 ? -12.278 -6.770 11.580 1.00 88.56 72 LYS A CA 1
ATOM 595 C C . LYS A 1 72 ? -12.430 -5.436 12.308 1.00 88.56 72 LYS A C 1
ATOM 597 O O . LYS A 1 72 ? -13.018 -4.520 11.746 1.00 88.56 72 LYS A O 1
ATOM 602 N N . ALA A 1 73 ? -11.838 -5.315 13.497 1.00 87.94 73 ALA A N 1
ATOM 603 C CA . ALA A 1 73 ? -11.893 -4.087 14.289 1.00 87.94 73 ALA A CA 1
ATOM 604 C C . ALA A 1 73 ? -11.283 -2.890 13.537 1.00 87.94 73 ALA A C 1
ATOM 606 O O . ALA A 1 73 ? -11.864 -1.808 13.518 1.00 87.94 73 ALA A O 1
ATOM 607 N N . CYS A 1 74 ? -10.162 -3.106 12.844 1.00 90.25 74 CYS A N 1
ATOM 608 C CA . CYS A 1 74 ? -9.517 -2.100 12.004 1.00 90.25 74 CYS A CA 1
ATOM 609 C C . CYS A 1 74 ? -10.430 -1.644 10.856 1.00 90.25 74 CYS A C 1
ATOM 611 O O . CYS A 1 74 ? -10.575 -0.448 10.617 1.00 90.25 74 CYS A O 1
ATOM 613 N N . GLY A 1 75 ? -11.094 -2.579 10.167 1.00 89.69 75 GLY A N 1
ATOM 614 C CA . GLY A 1 75 ? -12.025 -2.252 9.086 1.00 89.69 75 GLY A CA 1
ATOM 615 C C . GLY A 1 75 ? -13.236 -1.440 9.554 1.00 89.69 75 GLY A C 1
ATOM 616 O O . GLY A 1 75 ? -13.658 -0.514 8.861 1.00 89.69 75 GLY A O 1
ATOM 617 N N . ASP A 1 76 ? -13.768 -1.747 10.736 1.00 90.12 76 ASP A N 1
ATOM 618 C CA . ASP A 1 76 ? -14.891 -1.010 11.324 1.00 90.12 76 ASP A CA 1
ATOM 619 C C . ASP A 1 76 ? -14.457 0.387 11.807 1.00 90.12 76 ASP A C 1
ATOM 621 O O . ASP A 1 76 ? -15.148 1.381 11.556 1.00 90.12 76 ASP A O 1
ATOM 625 N N . LYS A 1 77 ? -13.257 0.503 12.394 1.00 89.19 77 LYS A N 1
ATOM 626 C CA . LYS A 1 77 ? -12.655 1.792 12.765 1.00 89.19 77 LYS A CA 1
ATOM 627 C C . LYS A 1 77 ? -12.376 2.660 11.536 1.00 89.19 77 LYS A C 1
ATOM 629 O O . LYS A 1 77 ? -12.738 3.829 11.516 1.00 89.19 77 LYS A O 1
ATOM 634 N N . TRP A 1 78 ? -11.833 2.086 10.465 1.00 88.81 78 TRP A N 1
ATOM 635 C CA . TRP A 1 78 ? -11.570 2.820 9.226 1.00 88.81 78 TRP A CA 1
ATOM 636 C C . TRP A 1 78 ? -12.851 3.356 8.578 1.00 88.81 78 TRP A C 1
ATOM 638 O O . TRP A 1 78 ? -12.854 4.450 8.021 1.00 88.81 78 TRP A O 1
ATOM 648 N N . LYS A 1 79 ? -13.972 2.632 8.652 1.00 87.62 79 LYS A N 1
ATOM 649 C CA . LYS A 1 79 ? -15.257 3.133 8.130 1.00 87.62 79 LYS A CA 1
ATOM 650 C C . LYS A 1 79 ? -15.812 4.294 8.949 1.00 87.62 79 LYS A C 1
ATOM 652 O O . LYS A 1 79 ? -16.402 5.194 8.366 1.00 87.62 79 LYS A O 1
ATOM 657 N N . THR A 1 80 ? -15.609 4.267 10.263 1.00 89.12 80 THR A N 1
ATOM 658 C CA . THR A 1 80 ? -16.106 5.293 11.192 1.00 89.12 80 THR A CA 1
ATOM 659 C C . THR A 1 80 ? -15.192 6.515 11.304 1.00 89.12 80 THR A C 1
ATOM 661 O O . THR A 1 80 ? -15.662 7.574 11.703 1.00 89.12 80 THR A O 1
ATOM 664 N N . MET A 1 81 ? -13.915 6.407 10.918 1.00 85.38 81 MET A N 1
ATOM 665 C CA . MET A 1 81 ? -12.981 7.540 10.891 1.00 85.38 81 MET A CA 1
ATOM 666 C C . MET A 1 81 ? -13.379 8.622 9.881 1.00 85.38 81 MET A C 1
ATOM 668 O O . MET A 1 81 ? -13.847 8.325 8.772 1.00 85.38 81 MET A O 1
ATOM 672 N N . THR A 1 82 ? -13.127 9.876 10.259 1.00 89.00 82 THR A N 1
ATOM 673 C CA . THR A 1 82 ? -13.360 11.065 9.435 1.00 89.00 82 THR A CA 1
ATOM 674 C C . THR A 1 82 ? -12.382 11.119 8.261 1.00 89.00 82 THR A C 1
ATOM 676 O O . THR A 1 82 ? -11.376 10.406 8.213 1.00 89.00 82 THR A O 1
ATOM 679 N N . PHE A 1 83 ? -12.708 11.931 7.256 1.00 82.62 83 PHE A N 1
ATOM 680 C CA . PHE A 1 83 ? -11.853 12.088 6.081 1.00 82.62 83 PHE A CA 1
ATOM 681 C C . PHE A 1 83 ? -10.509 12.738 6.437 1.00 82.62 83 PHE A C 1
ATOM 683 O O . PHE A 1 83 ? -9.495 12.345 5.880 1.00 82.62 83 PHE A O 1
ATOM 690 N N . GLU A 1 84 ? -10.487 13.648 7.410 1.00 84.62 84 GLU A N 1
ATOM 691 C CA . GLU A 1 84 ? -9.288 14.379 7.843 1.00 84.62 84 GLU A CA 1
ATOM 692 C C . GLU A 1 84 ? -8.172 13.447 8.328 1.00 84.62 84 GLU A C 1
ATOM 694 O O . GLU A 1 84 ? -7.047 13.519 7.836 1.00 84.62 84 GLU A O 1
ATOM 699 N N . ASP A 1 85 ? -8.494 12.490 9.201 1.00 84.69 85 ASP A N 1
ATOM 700 C CA . ASP A 1 85 ? -7.500 11.523 9.672 1.00 84.69 85 ASP A CA 1
ATOM 701 C C . ASP A 1 85 ? -7.015 10.617 8.537 1.00 84.69 85 ASP A C 1
ATOM 703 O O . ASP A 1 85 ? -5.849 10.225 8.477 1.00 84.69 85 ASP A O 1
ATOM 707 N N . LYS A 1 86 ? -7.912 10.288 7.600 1.00 87.38 86 LYS A N 1
ATOM 708 C CA . LYS A 1 86 ? -7.575 9.467 6.437 1.00 87.38 86 LYS A CA 1
ATOM 709 C C . LYS A 1 86 ? -6.651 10.202 5.474 1.00 87.38 86 LYS A C 1
ATOM 711 O O . LYS A 1 86 ? -5.787 9.546 4.896 1.00 87.38 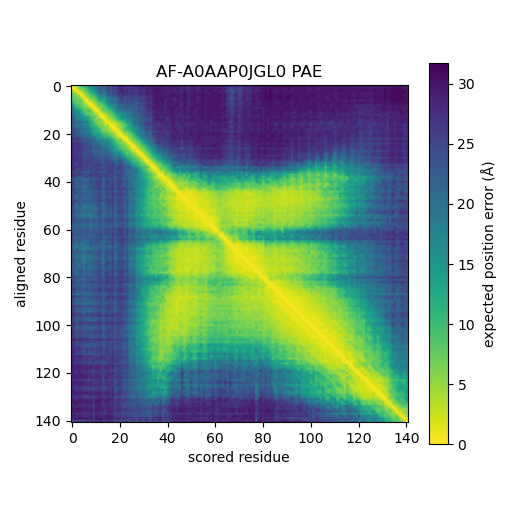86 LYS A O 1
ATOM 716 N N . VAL A 1 87 ? -6.813 11.518 5.298 1.00 89.62 87 VAL A N 1
ATOM 717 C CA . VAL A 1 87 ? -5.997 12.345 4.389 1.00 89.62 87 VAL A CA 1
ATOM 718 C C . VAL A 1 87 ? -4.519 12.206 4.721 1.00 89.62 87 VAL A C 1
ATOM 720 O O . VAL A 1 87 ? -3.744 11.880 3.830 1.00 89.62 87 VAL A O 1
ATOM 723 N N . LYS A 1 88 ? -4.144 12.276 6.004 1.00 89.12 88 LYS A N 1
ATOM 724 C CA . LYS A 1 88 ? -2.755 12.058 6.436 1.00 89.12 88 LYS A CA 1
ATOM 725 C C . LYS A 1 88 ? -2.182 10.729 5.923 1.00 89.12 88 LYS A C 1
ATOM 727 O O . LYS A 1 88 ? -1.050 10.673 5.450 1.00 89.12 88 LYS A O 1
ATOM 732 N N . TYR A 1 89 ? -2.961 9.648 5.995 1.00 88.88 89 TYR A N 1
ATOM 733 C CA . TYR A 1 89 ? -2.537 8.337 5.491 1.00 88.88 89 TYR A CA 1
ATOM 734 C C . TYR A 1 89 ? -2.543 8.256 3.961 1.00 88.88 89 TYR A C 1
ATOM 736 O O . TYR A 1 89 ? -1.741 7.517 3.385 1.00 88.88 89 TYR A O 1
ATOM 744 N N . TYR A 1 90 ? -3.438 8.987 3.293 1.00 88.44 90 TYR A N 1
ATOM 745 C CA . TYR A 1 90 ? -3.435 9.111 1.838 1.00 88.44 90 TYR A CA 1
ATOM 746 C C . TYR A 1 90 ? -2.203 9.864 1.341 1.00 88.44 90 TYR A C 1
ATOM 748 O O . TYR A 1 90 ? -1.588 9.393 0.388 1.00 88.44 90 TYR A O 1
ATOM 756 N N . ASP A 1 91 ? -1.790 10.942 2.001 1.00 89.75 91 ASP A N 1
ATOM 757 C CA . ASP A 1 91 ? -0.600 11.712 1.629 1.00 89.75 91 ASP A CA 1
ATOM 758 C C . ASP A 1 91 ? 0.663 10.845 1.722 1.00 89.75 91 ASP A C 1
ATOM 760 O O . ASP A 1 91 ? 1.386 10.696 0.735 1.00 89.75 91 ASP A O 1
ATOM 764 N N . ILE A 1 92 ? 0.848 10.143 2.850 1.00 88.50 92 ILE A N 1
ATOM 765 C CA . ILE A 1 92 ? 1.961 9.195 3.047 1.00 88.50 92 ILE A CA 1
ATOM 766 C C . ILE A 1 92 ?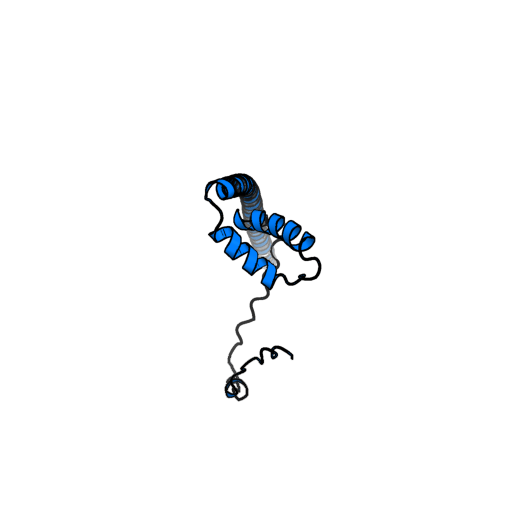 1.945 8.097 1.973 1.00 88.50 92 ILE A C 1
ATOM 768 O O . ILE A 1 92 ? 2.979 7.753 1.396 1.00 88.50 92 ILE A O 1
ATOM 772 N N . ALA A 1 93 ? 0.770 7.534 1.677 1.00 89.88 93 ALA A N 1
ATOM 773 C CA . ALA A 1 93 ? 0.648 6.495 0.659 1.00 89.88 93 ALA A CA 1
ATOM 774 C C . ALA A 1 93 ? 0.922 7.018 -0.757 1.00 89.88 93 ALA A C 1
ATOM 776 O O . ALA A 1 93 ? 1.398 6.259 -1.601 1.00 89.88 93 ALA A O 1
ATOM 777 N N . THR A 1 94 ? 0.619 8.288 -1.025 1.00 88.81 94 THR A N 1
ATOM 778 C CA . THR A 1 94 ? 0.839 8.921 -2.329 1.00 88.81 94 THR A CA 1
ATOM 779 C C . THR A 1 94 ? 2.323 9.190 -2.550 1.00 88.81 94 THR A C 1
ATOM 781 O O . THR A 1 94 ? 2.845 8.829 -3.602 1.00 88.81 94 THR A O 1
ATOM 784 N N . GLU A 1 95 ? 3.027 9.698 -1.536 1.00 88.38 95 GLU A N 1
ATOM 785 C CA . GLU A 1 95 ? 4.485 9.871 -1.565 1.00 88.38 95 GLU A CA 1
ATOM 786 C C . GLU A 1 95 ? 5.193 8.530 -1.813 1.00 88.38 95 GLU A C 1
ATOM 788 O O . GLU A 1 95 ? 5.949 8.369 -2.768 1.00 88.38 95 GLU A O 1
ATOM 793 N N . LYS A 1 96 ? 4.853 7.499 -1.030 1.00 88.19 96 LYS A N 1
ATOM 794 C CA . LYS A 1 96 ? 5.465 6.166 -1.163 1.00 88.19 96 LYS A CA 1
ATOM 795 C C . LYS A 1 96 ? 5.108 5.476 -2.476 1.00 88.19 96 LYS A C 1
ATOM 797 O O . LYS A 1 96 ? 5.844 4.607 -2.952 1.00 88.19 96 LYS A O 1
ATOM 802 N N . ARG A 1 97 ? 3.970 5.837 -3.072 1.00 86.12 97 ARG A N 1
ATOM 803 C CA . ARG A 1 97 ? 3.603 5.391 -4.412 1.00 86.12 97 ARG A CA 1
ATOM 804 C C . ARG A 1 97 ? 4.466 6.052 -5.481 1.00 86.12 97 ARG A C 1
ATOM 806 O O . ARG A 1 97 ? 4.888 5.333 -6.383 1.00 86.12 97 ARG A O 1
ATOM 813 N N . ALA A 1 98 ? 4.745 7.347 -5.367 1.00 86.75 98 ALA A N 1
ATOM 814 C CA . ALA A 1 98 ? 5.645 8.045 -6.281 1.00 86.75 98 ALA A CA 1
ATOM 815 C C . ALA A 1 98 ? 7.056 7.429 -6.240 1.00 86.75 98 ALA A C 1
ATOM 817 O O . ALA A 1 98 ? 7.557 7.004 -7.281 1.00 86.75 98 ALA A O 1
ATOM 818 N N . ASP A 1 99 ? 7.612 7.216 -5.038 1.00 86.50 99 ASP A N 1
ATOM 819 C CA . ASP A 1 99 ? 8.913 6.549 -4.841 1.00 86.50 99 ASP A CA 1
ATOM 820 C C . ASP A 1 99 ? 8.963 5.174 -5.539 1.00 86.50 99 ASP A C 1
ATOM 822 O O . ASP A 1 99 ? 9.944 4.778 -6.177 1.00 86.50 99 ASP A O 1
ATOM 826 N N . PHE A 1 100 ? 7.872 4.410 -5.428 1.00 87.25 100 PHE A N 1
ATOM 827 C CA . PHE A 1 100 ? 7.760 3.104 -6.063 1.00 87.25 100 PHE A CA 1
ATOM 828 C C . PHE A 1 100 ? 7.670 3.186 -7.588 1.00 87.25 100 PHE A C 1
ATOM 830 O O . PHE A 1 100 ? 8.213 2.320 -8.275 1.00 87.25 100 PHE A O 1
ATOM 837 N N . GLU A 1 101 ? 6.950 4.167 -8.126 1.00 84.81 101 GLU A N 1
ATOM 838 C CA . GLU A 1 101 ? 6.803 4.352 -9.568 1.00 84.81 101 GLU A CA 1
ATOM 839 C C . GLU A 1 101 ? 8.154 4.694 -10.212 1.00 84.81 101 GLU A C 1
ATOM 841 O O . GLU A 1 101 ? 8.499 4.101 -11.239 1.00 84.81 101 GLU A O 1
ATOM 846 N N . GLU A 1 102 ? 8.977 5.514 -9.553 1.00 86.62 102 GLU A N 1
ATOM 847 C CA . GLU A 1 102 ? 10.358 5.793 -9.963 1.00 86.62 102 GLU A CA 1
ATOM 848 C C . GLU A 1 102 ? 11.239 4.534 -9.919 1.00 86.62 102 GLU A C 1
ATOM 850 O O . GLU A 1 102 ? 11.852 4.150 -10.924 1.00 86.62 102 GLU A O 1
ATOM 855 N N . ALA A 1 103 ? 11.235 3.809 -8.794 1.00 85.81 103 ALA A N 1
ATOM 856 C CA . ALA A 1 103 ? 11.996 2.566 -8.654 1.00 85.81 103 ALA A CA 1
ATOM 857 C C . ALA A 1 103 ? 11.552 1.488 -9.663 1.00 85.81 103 ALA A C 1
ATOM 859 O O . ALA A 1 103 ? 12.365 0.723 -10.199 1.00 85.81 103 ALA A O 1
ATOM 860 N N . MET A 1 104 ? 10.251 1.417 -9.958 1.00 83.88 104 MET A N 1
ATOM 861 C CA . MET A 1 104 ? 9.700 0.510 -10.960 1.00 83.88 104 MET A CA 1
ATOM 862 C C . MET A 1 104 ? 10.110 0.929 -12.371 1.00 83.88 104 MET A C 1
ATOM 864 O O . MET A 1 104 ? 10.445 0.057 -13.174 1.00 83.88 104 MET A O 1
ATOM 868 N N . ALA A 1 105 ? 10.135 2.226 -12.683 1.00 85.31 105 ALA A N 1
ATOM 869 C CA . ALA A 1 105 ? 10.601 2.724 -13.973 1.00 85.31 105 ALA A CA 1
ATOM 870 C C . ALA A 1 105 ? 12.069 2.342 -14.219 1.00 85.31 105 ALA A C 1
ATOM 872 O O . ALA A 1 105 ? 12.405 1.826 -15.291 1.00 85.31 105 ALA A O 1
ATOM 873 N N . GLU A 1 106 ? 12.934 2.479 -13.211 1.00 85.94 106 GLU A N 1
ATOM 874 C CA . GLU A 1 106 ? 14.316 2.002 -13.301 1.00 85.94 106 GLU A CA 1
ATOM 875 C C . GLU A 1 106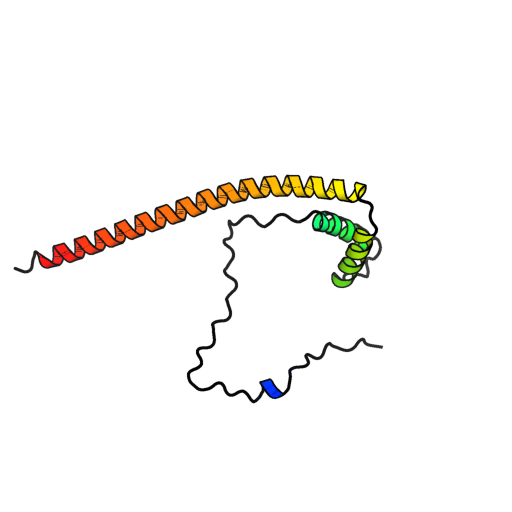 ? 14.411 0.490 -13.499 1.00 85.94 106 GLU A C 1
ATOM 877 O O . GLU A 1 106 ? 15.178 0.011 -14.343 1.00 85.94 106 GLU A O 1
ATOM 882 N N . TYR A 1 107 ? 13.641 -0.278 -12.724 1.00 84.69 107 TYR A N 1
ATOM 883 C CA . TYR A 1 107 ? 13.607 -1.730 -12.844 1.00 84.69 107 TYR A CA 1
ATOM 884 C C . TYR A 1 107 ? 13.145 -2.158 -14.241 1.00 84.69 107 TYR A C 1
ATOM 886 O O . TYR A 1 107 ? 13.750 -3.043 -14.849 1.00 84.69 107 TYR A O 1
ATOM 894 N N . LEU A 1 108 ? 12.119 -1.507 -14.792 1.00 84.00 108 LEU A N 1
ATOM 895 C CA . LEU A 1 108 ? 11.638 -1.752 -16.148 1.00 84.00 108 LEU A CA 1
ATOM 896 C C . LEU A 1 108 ? 12.694 -1.383 -17.185 1.00 84.00 108 LEU A C 1
ATOM 898 O O . LEU A 1 108 ? 12.939 -2.182 -18.084 1.00 84.00 108 LEU A O 1
ATOM 902 N N . LYS A 1 109 ? 13.384 -0.247 -17.037 1.00 85.88 109 LYS A N 1
ATOM 903 C CA . LYS A 1 109 ? 14.491 0.142 -17.923 1.00 85.88 109 LYS A CA 1
ATOM 904 C C . LYS A 1 109 ? 15.602 -0.910 -17.916 1.00 85.88 109 LYS A C 1
ATOM 906 O O . LYS A 1 109 ? 16.010 -1.376 -18.980 1.00 85.88 109 LYS A O 1
ATOM 911 N N . LYS A 1 110 ? 16.031 -1.358 -16.731 1.00 84.25 110 LYS A N 1
ATOM 912 C CA . LYS A 1 110 ? 17.033 -2.427 -16.552 1.00 84.25 110 LYS A CA 1
ATOM 913 C C . LYS A 1 110 ? 16.549 -3.753 -17.151 1.00 84.25 110 LYS A C 1
ATOM 915 O O . LYS A 1 110 ? 17.305 -4.430 -17.846 1.00 84.25 110 LYS A O 1
ATOM 920 N N . LYS A 1 111 ? 15.275 -4.105 -16.954 1.00 84.50 111 LYS A N 1
ATOM 921 C CA . LYS A 1 111 ? 14.660 -5.333 -17.480 1.00 84.50 111 LYS A CA 1
ATOM 922 C C . LYS A 1 111 ? 14.543 -5.320 -19.002 1.00 84.50 111 LYS A C 1
ATOM 924 O O . LYS A 1 111 ? 14.879 -6.314 -19.642 1.00 84.50 111 LYS A O 1
ATOM 929 N N . ILE A 1 112 ? 14.104 -4.205 -19.580 1.00 85.25 112 ILE A N 1
ATOM 930 C CA . ILE A 1 112 ? 14.008 -4.002 -21.030 1.00 85.25 112 ILE A CA 1
ATOM 931 C C . ILE A 1 112 ? 15.405 -4.040 -21.648 1.00 85.25 112 ILE A C 1
ATOM 933 O O . ILE A 1 112 ? 15.603 -4.716 -22.658 1.00 85.25 112 ILE A O 1
ATOM 937 N N . PHE A 1 113 ? 16.388 -3.394 -21.019 1.00 80.25 113 PHE A N 1
ATOM 938 C CA . PHE A 1 113 ? 17.779 -3.434 -21.463 1.00 80.25 113 PHE A CA 1
ATOM 939 C C . PHE A 1 113 ? 18.343 -4.861 -21.441 1.00 80.25 113 PHE A C 1
ATOM 941 O O . PHE A 1 113 ? 18.831 -5.344 -22.462 1.00 80.25 113 PHE A O 1
ATOM 948 N N . ALA A 1 114 ? 18.198 -5.584 -20.328 1.00 80.88 114 ALA A N 1
ATOM 949 C CA . ALA A 1 114 ? 18.635 -6.975 -20.215 1.00 80.88 114 ALA A CA 1
ATOM 950 C C . ALA A 1 114 ? 17.935 -7.890 -21.236 1.00 80.88 114 ALA A C 1
ATOM 952 O O . ALA A 1 114 ? 18.573 -8.739 -21.863 1.00 80.88 114 ALA A O 1
ATOM 953 N N . TRP A 1 115 ? 16.633 -7.690 -21.457 1.00 79.75 115 TRP A N 1
ATOM 954 C CA . TRP A 1 115 ? 15.872 -8.420 -22.470 1.00 79.75 115 TRP A CA 1
ATOM 955 C C . TRP A 1 115 ? 16.378 -8.129 -23.891 1.00 79.75 115 TRP A C 1
ATOM 957 O O . TRP A 1 115 ? 16.588 -9.059 -24.675 1.00 79.75 115 TRP A O 1
ATOM 967 N N . CYS A 1 116 ? 16.640 -6.860 -24.212 1.00 74.62 116 CYS A N 1
ATOM 968 C CA . CYS A 1 116 ? 17.186 -6.443 -25.503 1.00 74.62 116 CYS A CA 1
ATOM 969 C C . CYS A 1 116 ? 18.577 -7.051 -25.749 1.00 74.62 116 CYS A C 1
ATOM 971 O O . CYS A 1 116 ? 18.820 -7.659 -26.797 1.00 74.62 116 CYS A O 1
ATOM 973 N N . MET A 1 117 ? 19.459 -6.980 -24.750 1.00 74.50 117 MET A N 1
ATOM 974 C CA . MET A 1 117 ? 20.814 -7.529 -24.817 1.00 74.50 117 MET A CA 1
ATOM 975 C C . MET A 1 117 ? 20.815 -9.052 -24.956 1.00 74.50 117 MET A C 1
ATOM 977 O O . MET A 1 117 ? 21.522 -9.592 -25.807 1.00 74.50 117 MET A O 1
ATOM 981 N N . SER A 1 118 ? 19.962 -9.753 -24.205 1.00 74.31 118 SER A N 1
ATOM 982 C 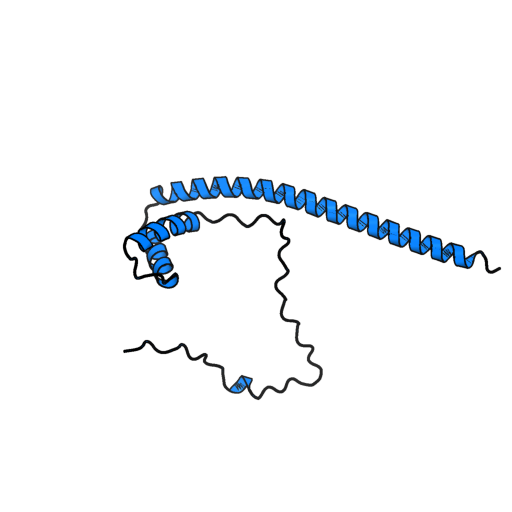CA . SER A 1 118 ? 19.800 -11.207 -24.325 1.00 74.31 118 SER A CA 1
ATOM 983 C C . SER A 1 118 ? 19.315 -11.613 -25.721 1.00 74.31 118 SER A C 1
ATOM 985 O O . SER A 1 118 ? 19.845 -12.547 -26.329 1.00 74.31 118 SER A O 1
ATOM 987 N N . ARG A 1 119 ? 18.374 -10.859 -26.306 1.00 73.38 119 ARG A N 1
ATOM 988 C CA . ARG A 1 119 ? 17.882 -11.114 -27.668 1.00 73.38 119 ARG A CA 1
ATOM 989 C C . ARG A 1 119 ? 18.954 -10.850 -28.730 1.00 73.38 119 ARG A C 1
ATOM 991 O O . ARG A 1 119 ? 19.021 -11.598 -29.706 1.00 73.38 119 ARG A O 1
ATOM 998 N N . LYS A 1 120 ? 19.798 -9.827 -28.550 1.00 72.25 120 LYS A N 1
ATOM 999 C CA . LYS A 1 120 ? 20.945 -9.544 -29.432 1.00 72.25 120 LYS A CA 1
ATOM 1000 C C . LYS A 1 120 ? 22.002 -10.650 -29.332 1.00 72.25 120 LYS A C 1
ATOM 1002 O O . LYS A 1 120 ? 22.401 -11.188 -30.360 1.00 72.25 120 LYS A O 1
ATOM 1007 N N . ALA A 1 121 ? 22.351 -11.083 -28.120 1.00 71.62 121 ALA A N 1
ATOM 1008 C CA . ALA A 1 121 ? 23.257 -12.210 -27.887 1.00 71.62 121 ALA A CA 1
ATOM 1009 C C . ALA A 1 121 ? 22.715 -13.531 -28.465 1.00 71.62 121 ALA A C 1
ATOM 1011 O O . ALA A 1 121 ? 23.470 -14.322 -29.024 1.00 71.62 121 ALA A O 1
ATOM 1012 N N . GLY A 1 122 ? 21.402 -13.766 -28.385 1.00 73.94 122 GLY A N 1
ATOM 1013 C CA . GLY A 1 122 ? 20.745 -14.912 -29.018 1.00 73.94 122 GLY A CA 1
ATOM 1014 C C . GLY A 1 122 ? 20.845 -14.891 -30.547 1.00 73.94 122 GLY A C 1
ATOM 1015 O O . GLY A 1 122 ? 21.133 -15.923 -31.151 1.00 73.94 122 GLY A O 1
ATOM 1016 N N . ARG A 1 123 ? 20.673 -13.718 -31.176 1.00 74.25 123 ARG A N 1
ATOM 1017 C CA . ARG A 1 123 ? 20.861 -13.553 -32.630 1.00 74.25 123 ARG A CA 1
ATOM 1018 C C . ARG A 1 123 ? 22.312 -13.775 -33.050 1.00 74.25 123 ARG A C 1
ATOM 1020 O O . ARG A 1 123 ? 22.535 -14.497 -34.014 1.00 74.25 123 ARG A O 1
ATOM 1027 N N . ILE A 1 124 ? 23.273 -13.225 -32.306 1.00 70.56 124 ILE A N 1
ATOM 1028 C CA . ILE A 1 124 ? 24.710 -13.406 -32.572 1.00 70.56 124 ILE A CA 1
ATOM 1029 C C . ILE A 1 124 ? 25.091 -14.887 -32.461 1.00 70.56 124 ILE A C 1
ATOM 1031 O O . ILE A 1 124 ? 25.676 -15.434 -33.388 1.00 70.56 124 ILE A O 1
ATOM 1035 N N . LYS A 1 125 ? 24.666 -15.582 -31.397 1.00 67.94 125 LYS A N 1
ATOM 1036 C CA . LYS A 1 125 ? 24.919 -17.025 -31.239 1.00 67.94 125 LYS A CA 1
ATOM 1037 C C . LYS A 1 125 ? 24.295 -17.864 -32.358 1.00 67.94 125 LYS A C 1
ATOM 1039 O O . LYS A 1 125 ? 24.915 -18.817 -32.821 1.00 67.94 125 LYS A O 1
ATOM 1044 N N . LYS A 1 126 ? 23.090 -17.509 -32.823 1.00 76.81 126 LYS A N 1
ATOM 1045 C CA . LYS A 1 126 ? 22.447 -18.179 -33.965 1.00 76.81 126 LYS A CA 1
ATOM 1046 C C . LYS A 1 126 ? 23.213 -17.935 -35.271 1.00 76.81 126 LYS A C 1
ATOM 1048 O O . LYS A 1 126 ? 23.397 -18.879 -36.031 1.00 76.81 126 LYS A O 1
ATOM 1053 N N . ALA A 1 127 ? 23.684 -16.710 -35.507 1.00 75.06 127 ALA A N 1
ATOM 1054 C CA . ALA A 1 127 ? 24.489 -16.366 -36.678 1.00 75.06 127 ALA A CA 1
ATOM 1055 C C . ALA A 1 127 ? 25.845 -17.091 -36.671 1.00 75.06 127 ALA A C 1
ATOM 1057 O O . ALA A 1 127 ? 26.208 -17.707 -37.666 1.00 75.06 127 ALA A O 1
ATOM 1058 N N . MET A 1 128 ? 26.539 -17.123 -35.528 1.00 70.25 128 MET A N 1
ATOM 1059 C CA . MET A 1 128 ? 27.801 -17.858 -35.374 1.00 70.25 128 MET A CA 1
ATOM 1060 C C . MET A 1 128 ? 27.626 -19.364 -35.607 1.00 70.25 128 MET A C 1
ATOM 1062 O O . MET A 1 128 ? 28.434 -19.966 -36.304 1.00 70.25 128 MET A O 1
ATOM 1066 N N . LYS A 1 129 ? 26.541 -19.967 -35.098 1.00 77.31 129 LYS A N 1
ATOM 1067 C CA . LYS A 1 129 ? 26.235 -21.387 -35.341 1.00 77.31 129 LYS A CA 1
ATOM 1068 C C . LYS A 1 129 ? 25.860 -21.678 -36.801 1.00 77.31 129 LYS A C 1
ATOM 1070 O O . LYS A 1 129 ? 26.112 -22.770 -37.298 1.00 77.31 129 LYS A O 1
ATOM 1075 N N . SER A 1 130 ? 25.258 -20.710 -37.493 1.00 71.12 130 SER A N 1
ATOM 1076 C CA . SER A 1 130 ? 24.987 -20.814 -38.930 1.00 71.12 130 SER A CA 1
ATOM 1077 C C . SER A 1 130 ? 26.282 -20.778 -39.743 1.00 71.12 130 SER A C 1
ATOM 1079 O O . SER A 1 130 ? 26.430 -21.578 -40.656 1.00 71.12 130 SER A O 1
ATOM 1081 N N . LEU A 1 131 ? 27.221 -19.899 -39.379 1.00 70.75 131 LEU A N 1
ATOM 1082 C CA . LEU A 1 131 ? 28.516 -19.745 -40.052 1.00 70.75 131 LEU A CA 1
ATOM 1083 C C . LEU A 1 131 ? 29.433 -20.962 -39.846 1.00 70.75 131 LEU A C 1
ATOM 1085 O O . LEU A 1 131 ? 30.111 -21.394 -40.775 1.00 70.75 131 LEU A O 1
ATOM 1089 N N . SER A 1 132 ? 29.411 -21.572 -38.656 1.00 64.44 132 SER A N 1
ATOM 1090 C CA . SER A 1 132 ? 30.130 -22.831 -38.416 1.00 64.44 132 SER A CA 1
ATOM 1091 C C . SER A 1 132 ? 29.540 -24.000 -39.209 1.00 64.44 132 SER A C 1
ATOM 1093 O O . SER A 1 132 ? 30.277 -24.880 -39.639 1.00 64.44 132 SER A O 1
ATOM 1095 N N . ASN A 1 133 ? 28.221 -24.005 -39.434 1.00 65.06 133 ASN A N 1
ATOM 1096 C CA . ASN A 1 133 ? 27.565 -25.026 -40.253 1.00 65.06 133 ASN A CA 1
ATOM 1097 C C . ASN A 1 133 ? 27.812 -24.833 -41.757 1.00 65.06 133 ASN A C 1
ATOM 1099 O O . ASN A 1 133 ? 27.842 -25.822 -42.479 1.00 65.06 133 ASN A O 1
ATOM 1103 N N . THR A 1 134 ? 27.998 -23.600 -42.240 1.00 60.66 134 THR A N 1
ATOM 1104 C CA . THR A 1 134 ? 28.326 -23.345 -43.654 1.00 60.66 134 THR A CA 1
ATOM 1105 C C . THR A 1 134 ? 29.786 -23.652 -43.982 1.00 60.66 134 THR A C 1
ATOM 1107 O O . THR A 1 134 ? 30.051 -24.168 -45.061 1.00 60.66 134 THR A O 1
ATOM 1110 N N . ASN A 1 135 ? 30.722 -23.425 -43.052 1.00 58.03 135 ASN A N 1
ATOM 1111 C CA . ASN A 1 135 ? 32.136 -23.769 -43.260 1.00 58.03 135 ASN A CA 1
ATOM 1112 C C . ASN A 1 135 ? 32.376 -25.288 -43.319 1.00 58.03 135 ASN A C 1
ATOM 1114 O O . ASN A 1 135 ? 33.257 -25.732 -44.044 1.00 58.03 135 ASN A O 1
ATOM 1118 N N . PHE A 1 136 ? 31.545 -26.096 -42.651 1.00 52.66 136 PHE A N 1
ATOM 1119 C CA . PHE A 1 136 ? 31.618 -27.561 -42.743 1.00 52.66 136 PHE A CA 1
ATOM 1120 C C . PHE A 1 136 ? 31.125 -28.119 -44.097 1.00 52.66 136 PHE A C 1
ATOM 1122 O O . PHE A 1 136 ? 31.407 -29.269 -44.424 1.00 52.66 136 PHE A O 1
ATOM 1129 N N . CYS A 1 137 ? 30.405 -27.325 -44.901 1.00 52.09 137 CYS A N 1
ATOM 1130 C CA . CYS A 1 137 ? 29.955 -27.725 -46.240 1.00 52.09 137 CYS A CA 1
ATOM 1131 C C . CYS A 1 137 ? 30.948 -27.376 -47.362 1.00 52.09 137 CYS A C 1
ATOM 1133 O O . CYS A 1 137 ? 30.777 -27.880 -48.467 1.00 52.09 137 CYS A O 1
ATOM 1135 N N . ILE A 1 138 ? 31.955 -26.529 -47.113 1.00 56.81 138 ILE A N 1
ATOM 1136 C CA . ILE A 1 138 ? 32.895 -26.066 -48.153 1.00 56.81 138 ILE A CA 1
ATOM 1137 C C . ILE A 1 138 ? 34.172 -26.936 -48.212 1.00 56.81 138 ILE A C 1
ATOM 1139 O O . ILE A 1 138 ? 34.792 -27.014 -49.263 1.00 56.81 138 ILE A O 1
ATOM 1143 N N . GLU A 1 139 ? 34.527 -27.674 -47.150 1.00 51.31 139 GLU A N 1
ATOM 1144 C CA . GLU A 1 139 ? 35.705 -28.577 -47.115 1.00 51.31 139 GLU A CA 1
ATOM 1145 C C . GLU A 1 139 ? 35.431 -30.030 -47.578 1.00 51.31 139 GLU A C 1
ATOM 1147 O O . GLU A 1 139 ? 36.283 -30.904 -47.427 1.00 51.31 139 GLU A O 1
ATOM 1152 N N . LYS A 1 140 ? 34.246 -30.326 -48.132 1.00 55.28 140 LYS A N 1
ATOM 1153 C CA . LYS A 1 140 ? 33.890 -31.655 -48.678 1.00 55.28 140 LYS A CA 1
ATOM 1154 C C . LYS A 1 140 ? 33.443 -31.603 -50.149 1.00 55.28 140 LYS A C 1
ATOM 1156 O O . LYS A 1 140 ? 32.424 -32.200 -50.500 1.00 55.28 140 LYS A O 1
ATOM 1161 N N . ILE A 1 141 ? 34.193 -30.892 -50.991 1.00 52.91 141 ILE A N 1
ATOM 1162 C CA . ILE A 1 141 ? 34.150 -31.023 -52.460 1.00 52.91 141 ILE A CA 1
ATOM 1163 C C . ILE A 1 141 ? 35.515 -31.513 -52.926 1.00 52.91 141 ILE A C 1
ATOM 1165 O O . ILE A 1 141 ? 36.518 -30.946 -52.440 1.00 52.91 141 ILE A O 1
#

Solvent-accessible surface area (backbone atoms only — not comparable to full-atom values): 8696 Å² total; per-residue (Å²): 135,81,83,78,79,85,74,77,81,72,62,78,76,71,78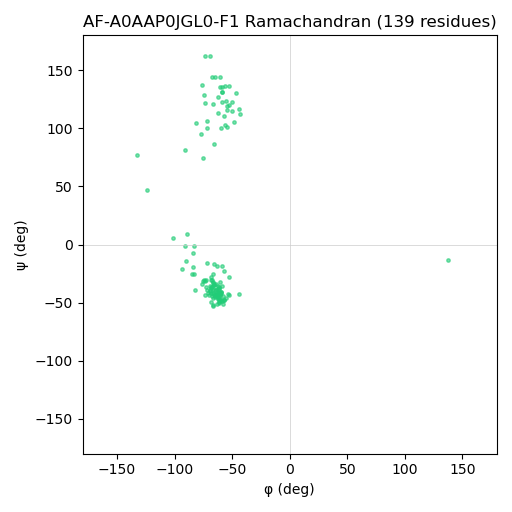,75,67,75,76,64,93,82,70,77,72,76,74,77,78,69,77,71,79,69,63,92,80,58,75,75,82,61,67,53,34,67,49,61,54,47,56,54,50,49,52,56,49,38,70,78,33,75,84,64,78,52,66,71,58,54,54,50,54,47,53,56,48,60,71,71,51,58,67,71,70,47,45,61,34,43,52,56,28,49,54,48,40,51,58,44,53,54,54,41,51,53,44,47,52,53,49,52,48,53,51,51,52,52,53,51,52,51,50,51,54,51,50,53,55,48,52,57,57,52,57,67,63,67,81,74,120

InterPro domains:
  IPR009071 High mobility group box domain [PF00505] (39-107)
  IPR009071 High mobility group box domain [PS50118] (39-108)
  IPR009071 High mobility group box domain [SM00398] (38-109)
  IPR031061 High mobility group protein HMGB, plant [PTHR46261] (8-111)
  IPR036910 High mobility group box domain superfamily [G3DSA:1.10.30.10] (22-115)
  IPR036910 High mobility group box domain superfamily [SSF47095] (24-107)

Secondary structure (DSSP, 8-state):
-PPPP------GGGSS----TT-------------TTSPPPPPPHHHHHHHHHHHHHHHH-TT---HHHHHHHHHHHHHHS-HHHHHHHHHHHHHHHHHHHHHHHHHHHHHHHHHHHHHHHHHHHHHHHHHHHHHTTTS--

Mean predicted aligned error: 16.7 Å

Organism: NCBI:txid152367

Sequence (141 aa):
MKRASKKSRVNQKDKDYIPPKGAIAKPKQKTKKEDPNKPKKPPTAFFYFLEDFRKEYQEQNPDVRSMRDIGKACGDKWKTMTFEDKVKYYDIATEKRADFEEAMAEYLKKKIFAWCMSRKAGRIKKAMKSLSNTNFCIEKI